Protein AF-A0A6J4C0F9-F1 (afdb_monomer)

Structure (mmCIF, N/CA/C/O backbone):
data_AF-A0A6J4C0F9-F1
#
_entry.id   AF-A0A6J4C0F9-F1
#
loop_
_atom_site.group_PDB
_atom_site.id
_atom_site.type_symbol
_atom_site.label_atom_id
_atom_site.label_alt_id
_atom_site.label_comp_id
_atom_site.label_asym_id
_atom_site.label_entity_id
_atom_site.label_seq_id
_atom_site.pdbx_PDB_ins_code
_atom_site.Cartn_x
_atom_site.Cartn_y
_atom_site.Cartn_z
_atom_site.occupancy
_atom_site.B_iso_or_equiv
_atom_site.auth_seq_id
_atom_site.auth_comp_id
_atom_site.auth_asym_id
_atom_site.auth_atom_id
_atom_site.pdbx_PDB_model_num
ATOM 1 N N . MET A 1 1 ? 29.754 24.460 -89.625 1.00 50.75 1 MET A N 1
ATOM 2 C CA . MET A 1 1 ? 30.016 24.880 -88.231 1.00 50.75 1 MET A CA 1
ATOM 3 C C . MET A 1 1 ? 29.427 23.840 -87.266 1.00 50.75 1 MET A C 1
ATOM 5 O O . MET A 1 1 ? 28.257 23.961 -86.934 1.00 50.75 1 MET A O 1
ATOM 9 N N . PRO A 1 2 ? 30.165 22.782 -86.864 1.00 51.22 2 PRO A N 1
ATOM 10 C CA . PRO A 1 2 ? 29.708 21.824 -85.854 1.00 51.22 2 PRO A CA 1
ATOM 11 C C . PRO A 1 2 ? 30.700 21.756 -84.678 1.00 51.22 2 PRO A C 1
ATOM 13 O O . PRO A 1 2 ? 31.581 20.907 -84.645 1.00 51.22 2 PRO A O 1
ATOM 16 N N . ILE A 1 3 ? 30.602 22.677 -83.718 1.00 56.47 3 ILE A N 1
ATOM 17 C CA . ILE A 1 3 ? 31.496 22.705 -82.542 1.00 56.47 3 ILE A CA 1
ATOM 18 C C . ILE A 1 3 ? 30.649 22.952 -81.295 1.00 56.47 3 ILE A C 1
ATOM 20 O O . ILE A 1 3 ? 30.809 23.981 -80.661 1.00 56.47 3 ILE A O 1
ATOM 24 N N . ARG A 1 4 ? 29.679 22.077 -80.985 1.00 60.66 4 ARG A N 1
ATOM 25 C CA . ARG A 1 4 ? 28.953 22.096 -79.687 1.00 60.66 4 ARG A CA 1
ATOM 26 C C . ARG A 1 4 ? 28.447 20.741 -79.186 1.00 60.66 4 ARG A C 1
ATOM 28 O O . ARG A 1 4 ? 28.149 20.626 -78.007 1.00 60.66 4 ARG A O 1
ATOM 35 N N . ILE A 1 5 ? 28.378 19.711 -80.031 1.00 62.12 5 ILE A N 1
ATOM 36 C CA . ILE A 1 5 ? 27.840 18.394 -79.634 1.00 62.12 5 ILE A CA 1
ATOM 37 C C . ILE A 1 5 ? 28.884 17.559 -78.871 1.00 62.12 5 ILE A C 1
ATOM 39 O O . ILE A 1 5 ? 28.547 16.864 -77.917 1.00 62.12 5 ILE A O 1
ATOM 43 N N . PHE A 1 6 ? 30.163 17.673 -79.240 1.00 66.69 6 PHE A N 1
ATOM 44 C CA . PHE A 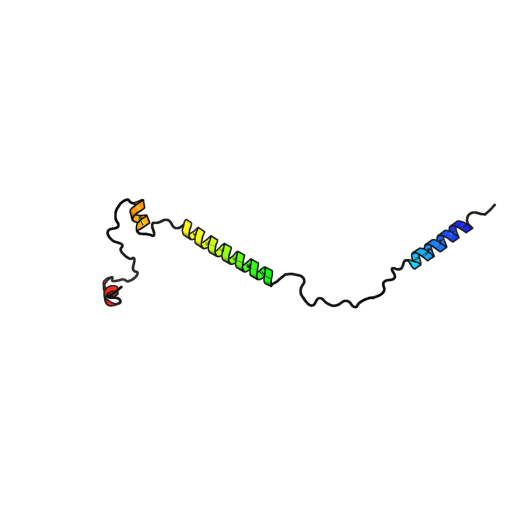1 6 ? 31.241 16.873 -78.648 1.00 66.69 6 PHE A CA 1
ATOM 45 C C . PHE A 1 6 ? 31.484 17.188 -77.159 1.00 66.69 6 PHE A C 1
ATOM 47 O O . PHE A 1 6 ? 31.721 16.283 -76.366 1.00 66.69 6 PHE A O 1
ATOM 54 N N . SER A 1 7 ? 31.343 18.452 -76.747 1.00 70.62 7 SER A N 1
ATOM 55 C CA . SER A 1 7 ? 31.570 18.873 -75.357 1.00 70.62 7 SER A CA 1
ATOM 56 C C . SER A 1 7 ? 30.496 18.382 -74.381 1.00 70.62 7 SER A C 1
ATOM 58 O O . SER A 1 7 ? 30.800 18.110 -73.226 1.00 70.62 7 SER A O 1
ATOM 60 N N . VAL A 1 8 ? 29.242 18.244 -74.825 1.00 72.62 8 VAL A N 1
ATOM 61 C CA . VAL A 1 8 ? 28.128 17.836 -73.943 1.00 72.62 8 VAL A CA 1
ATOM 62 C C . VAL A 1 8 ? 28.192 16.338 -73.635 1.00 72.62 8 VAL A C 1
ATOM 64 O O . VAL A 1 8 ? 27.926 15.926 -72.509 1.00 72.62 8 VAL A O 1
ATOM 67 N N . GLN A 1 9 ? 28.611 15.528 -74.611 1.00 76.44 9 GLN A N 1
ATOM 68 C CA . GLN A 1 9 ? 28.853 14.094 -74.417 1.00 76.44 9 GLN A CA 1
ATOM 69 C C . GLN A 1 9 ? 30.023 13.843 -73.457 1.00 76.44 9 GLN A C 1
ATOM 71 O O . GLN A 1 9 ? 29.939 12.953 -72.619 1.00 76.44 9 GLN A O 1
ATOM 76 N N . PHE A 1 10 ? 31.086 14.649 -73.540 1.00 76.06 10 PHE A N 1
ATOM 77 C CA . PHE A 1 10 ? 32.239 14.547 -72.644 1.00 76.06 10 PHE A CA 1
ATOM 78 C C . PHE A 1 10 ? 31.851 14.797 -71.177 1.00 76.06 10 PHE A C 1
ATOM 80 O O . PHE A 1 10 ? 32.129 13.968 -70.316 1.00 76.06 10 PHE A O 1
ATOM 87 N N . ILE A 1 11 ? 31.088 15.863 -70.910 1.00 78.94 11 ILE A N 1
ATOM 88 C CA . ILE A 1 11 ? 30.580 16.176 -69.562 1.00 78.94 11 ILE A CA 1
ATOM 89 C C . ILE A 1 11 ? 29.647 15.069 -69.040 1.00 78.94 11 ILE A C 1
ATOM 91 O O . ILE A 1 11 ? 29.669 14.727 -67.858 1.00 78.94 11 ILE A O 1
ATOM 95 N N . ALA A 1 12 ? 28.826 14.479 -69.915 1.00 77.44 12 ALA A N 1
ATOM 96 C CA . ALA A 1 12 ? 27.937 13.379 -69.546 1.00 77.44 12 ALA A CA 1
ATOM 97 C C . ALA A 1 12 ? 28.685 12.067 -69.242 1.00 77.44 12 ALA A C 1
ATOM 99 O O . ALA A 1 12 ? 28.199 11.254 -68.458 1.00 77.44 12 ALA A O 1
ATOM 100 N N . LEU A 1 13 ? 29.853 11.844 -69.849 1.00 77.12 13 LEU A N 1
ATOM 101 C CA . LEU A 1 13 ? 30.707 10.692 -69.554 1.00 77.12 13 LEU A CA 1
ATOM 102 C C . LEU A 1 13 ? 31.421 10.867 -68.212 1.00 77.12 13 LEU A C 1
ATOM 104 O O . LEU A 1 13 ? 31.405 9.947 -67.397 1.00 77.12 13 LEU A O 1
ATOM 108 N N . GLU A 1 14 ? 31.955 12.058 -67.937 1.00 77.81 14 GLU A N 1
ATOM 109 C CA . GLU A 1 14 ? 32.583 12.364 -66.647 1.00 77.81 14 GLU A CA 1
ATOM 110 C C . GLU A 1 14 ? 31.584 12.294 -65.486 1.00 77.81 14 GLU A C 1
ATOM 112 O O . GLU A 1 14 ? 31.901 11.733 -64.438 1.00 77.81 14 GLU A O 1
ATOM 117 N N . SER A 1 15 ? 30.348 12.777 -65.670 1.00 74.56 15 SER A N 1
ATOM 118 C CA . SER A 1 15 ? 29.315 12.687 -64.629 1.00 74.56 15 SER A CA 1
ATOM 119 C C . SER A 1 15 ? 28.867 11.249 -64.365 1.00 74.56 15 SER A C 1
ATOM 121 O O . SER A 1 15 ? 28.621 10.889 -63.216 1.00 74.56 15 SER A O 1
ATOM 123 N N . ARG A 1 16 ? 28.827 10.395 -65.399 1.00 73.31 16 ARG A N 1
ATOM 124 C CA . ARG A 1 16 ? 28.579 8.954 -65.241 1.00 73.31 16 ARG A CA 1
ATOM 125 C C . ARG A 1 16 ? 29.720 8.262 -64.511 1.00 73.31 16 ARG A C 1
ATOM 127 O O . ARG A 1 16 ? 29.445 7.421 -63.665 1.00 73.31 16 ARG A O 1
ATOM 134 N N . GLN A 1 17 ? 30.967 8.633 -64.790 1.00 68.88 17 GLN A N 1
ATOM 135 C CA . GLN A 1 17 ? 32.138 8.097 -64.097 1.00 68.88 17 GLN A CA 1
ATOM 136 C C . GLN A 1 17 ? 32.157 8.527 -62.621 1.00 68.88 17 GLN A C 1
ATOM 138 O O . GLN A 1 17 ? 32.383 7.700 -61.742 1.00 68.88 17 GLN A O 1
ATOM 143 N N . ALA A 1 18 ? 31.856 9.798 -62.337 1.00 66.38 18 ALA A N 1
ATOM 144 C CA . ALA A 1 18 ? 31.780 10.334 -60.980 1.00 66.38 18 ALA A CA 1
ATOM 145 C C . ALA A 1 18 ? 30.611 9.735 -60.178 1.00 66.38 18 ALA A C 1
ATOM 147 O O . ALA A 1 18 ? 30.783 9.410 -59.006 1.00 66.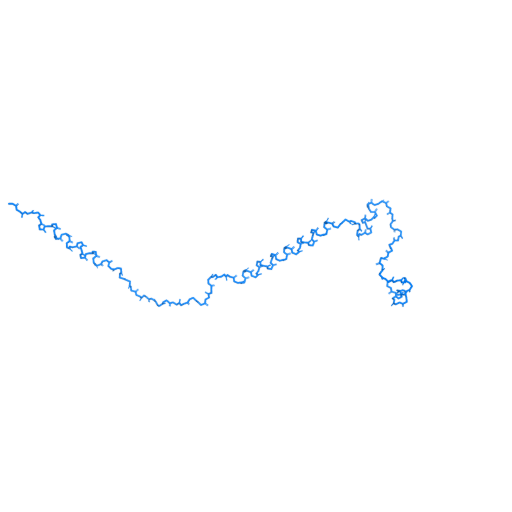38 18 ALA A O 1
ATOM 148 N N . ALA A 1 19 ? 29.451 9.523 -60.811 1.00 64.81 19 ALA A N 1
ATOM 149 C CA . ALA A 1 19 ? 28.298 8.870 -60.189 1.00 64.81 19 ALA A CA 1
ATOM 150 C C . ALA A 1 19 ? 28.484 7.350 -60.027 1.00 64.81 19 ALA A C 1
ATOM 152 O O . ALA A 1 19 ? 27.987 6.766 -59.069 1.00 64.81 19 ALA A O 1
ATOM 153 N N . GLN A 1 20 ? 29.220 6.688 -60.926 1.00 62.31 20 GLN A N 1
ATOM 154 C CA . GLN A 1 20 ? 29.604 5.282 -60.748 1.00 62.31 20 GLN A CA 1
ATOM 155 C C . GLN A 1 20 ? 30.665 5.107 -59.657 1.00 62.31 20 GLN A C 1
ATOM 157 O O . GLN A 1 20 ? 30.685 4.072 -59.001 1.00 62.31 20 GLN A O 1
ATOM 162 N N . ASN A 1 21 ? 31.514 6.113 -59.429 1.00 60.81 21 ASN A N 1
ATOM 163 C CA . ASN A 1 21 ? 32.516 6.098 -58.364 1.00 60.81 21 ASN A CA 1
ATOM 164 C C . ASN A 1 21 ? 31.970 6.581 -57.006 1.00 60.81 21 ASN A C 1
ATOM 166 O O . ASN A 1 21 ? 32.695 6.591 -56.017 1.00 60.81 21 ASN A O 1
ATOM 170 N N . SER A 1 22 ? 30.690 6.958 -56.922 1.00 60.09 22 SER A N 1
ATOM 171 C CA . SER A 1 22 ? 30.018 7.250 -55.650 1.00 60.09 22 SER A CA 1
ATOM 172 C C . SER A 1 22 ? 29.331 6.014 -55.061 1.00 60.09 22 SER A C 1
ATOM 174 O O . SER A 1 22 ? 28.301 6.125 -54.393 1.00 60.09 22 SER A O 1
ATOM 176 N N . ILE A 1 23 ? 29.874 4.820 -55.315 1.00 64.62 23 ILE A N 1
ATOM 177 C CA . ILE A 1 23 ? 29.556 3.641 -54.511 1.00 64.62 23 ILE A CA 1
ATOM 178 C C . ILE A 1 23 ? 30.125 3.947 -53.129 1.00 64.62 23 ILE A C 1
ATOM 180 O O . ILE A 1 23 ? 31.334 4.088 -52.981 1.00 64.62 23 ILE A O 1
ATOM 184 N N . ALA A 1 24 ? 29.251 4.136 -52.139 1.00 66.12 24 ALA A N 1
ATOM 185 C CA . ALA A 1 24 ? 29.641 4.384 -50.758 1.00 66.12 24 ALA A CA 1
ATOM 186 C C . ALA A 1 24 ? 30.670 3.328 -50.334 1.00 66.12 24 ALA A C 1
ATOM 188 O O . ALA A 1 24 ? 30.338 2.156 -50.159 1.00 66.12 24 ALA A O 1
ATOM 189 N N . GLN A 1 25 ? 31.933 3.742 -50.244 1.00 67.69 25 GLN A N 1
ATOM 190 C CA . GLN A 1 25 ? 33.050 2.863 -49.947 1.00 67.69 25 GLN A CA 1
ATOM 191 C C . GLN A 1 25 ? 33.018 2.552 -48.451 1.00 67.69 25 GLN A C 1
ATOM 193 O O . GLN A 1 25 ? 33.698 3.177 -47.643 1.00 67.69 25 GLN A O 1
ATOM 198 N N . ALA A 1 26 ? 32.134 1.633 -48.075 1.00 72.69 26 ALA A N 1
ATOM 199 C CA . ALA A 1 26 ? 32.012 1.140 -46.720 1.00 72.69 26 ALA A CA 1
ATOM 200 C C . ALA A 1 26 ? 33.097 0.086 -46.498 1.00 72.69 26 ALA A C 1
ATOM 202 O O . ALA A 1 26 ? 33.071 -0.995 -47.086 1.00 72.69 26 ALA A O 1
ATOM 203 N N . GLN A 1 27 ? 34.068 0.416 -45.655 1.00 79.50 27 GLN A N 1
ATOM 204 C CA . GLN A 1 27 ? 35.020 -0.553 -45.141 1.00 79.50 27 GLN A CA 1
ATOM 205 C C . GLN A 1 27 ? 34.467 -1.118 -43.834 1.00 79.50 27 GLN A C 1
ATOM 207 O O . GLN A 1 27 ? 34.042 -0.370 -42.954 1.00 79.50 27 GLN A O 1
ATOM 212 N N . ILE A 1 28 ? 34.459 -2.444 -43.711 1.00 78.19 28 ILE A N 1
ATOM 213 C CA . ILE A 1 28 ? 34.101 -3.113 -42.460 1.00 78.19 28 ILE A CA 1
ATOM 214 C C . ILE A 1 28 ? 35.234 -2.824 -41.470 1.00 78.19 28 ILE A C 1
ATOM 216 O O . ILE A 1 28 ? 36.330 -3.360 -41.620 1.00 78.19 28 ILE A O 1
ATOM 220 N N . ASN A 1 29 ? 34.984 -1.924 -40.517 1.00 83.06 29 ASN A N 1
ATOM 221 C CA . ASN A 1 29 ? 35.942 -1.591 -39.461 1.00 83.06 29 ASN A CA 1
ATOM 222 C C . ASN A 1 29 ? 35.871 -2.601 -38.309 1.00 83.06 29 ASN A C 1
ATOM 224 O O . ASN A 1 29 ? 36.910 -3.025 -37.822 1.00 83.06 29 ASN A O 1
ATOM 228 N N . ASP A 1 30 ? 34.655 -3.027 -37.939 1.00 88.25 30 ASP A N 1
ATOM 229 C CA . ASP A 1 30 ? 34.395 -3.932 -36.817 1.00 88.25 30 ASP A CA 1
ATOM 230 C C . ASP A 1 30 ? 33.303 -4.958 -37.148 1.00 88.25 30 ASP A C 1
ATOM 232 O O . ASP A 1 30 ? 32.374 -4.687 -37.916 1.00 88.25 30 ASP A O 1
ATOM 236 N N . ASN A 1 31 ? 33.409 -6.146 -36.547 1.00 85.94 31 ASN A N 1
ATOM 237 C CA . ASN A 1 31 ? 32.359 -7.160 -36.617 1.00 85.94 31 ASN A CA 1
ATOM 238 C C . ASN A 1 31 ? 31.193 -6.778 -35.699 1.00 85.94 31 ASN A C 1
ATOM 240 O O . ASN A 1 31 ? 31.398 -6.345 -34.568 1.00 85.94 31 ASN A O 1
ATOM 244 N N . ALA A 1 32 ? 29.963 -6.982 -36.172 1.00 85.56 32 ALA A N 1
ATOM 245 C CA . ALA A 1 32 ? 28.776 -6.748 -35.363 1.00 85.56 32 ALA A CA 1
ATOM 246 C C . ALA A 1 32 ? 28.685 -7.784 -34.233 1.00 85.56 32 ALA A C 1
ATOM 248 O O . ALA A 1 32 ? 28.605 -8.987 -34.492 1.00 85.56 32 ALA A O 1
ATOM 249 N N . GLU A 1 33 ? 28.664 -7.317 -32.988 1.00 88.25 33 GLU A N 1
ATOM 250 C CA . GLU A 1 33 ? 28.465 -8.176 -31.825 1.00 88.25 33 GLU A CA 1
ATOM 251 C C . GLU A 1 33 ? 26.968 -8.281 -31.488 1.00 88.25 33 GLU A C 1
ATOM 253 O O . GLU A 1 33 ? 26.267 -7.262 -31.449 1.00 88.25 33 GLU A O 1
ATOM 258 N N . PRO A 1 34 ? 26.435 -9.494 -31.253 1.00 88.31 34 PRO A N 1
ATOM 259 C CA . PRO A 1 34 ? 25.054 -9.647 -30.823 1.00 88.31 34 PRO A CA 1
ATOM 260 C C . PRO A 1 34 ? 24.854 -9.056 -29.416 1.00 88.31 34 PRO A C 1
ATOM 262 O O . PRO A 1 34 ? 25.720 -9.216 -28.547 1.00 88.31 34 PRO A O 1
ATOM 265 N N . PRO A 1 35 ? 23.701 -8.415 -29.148 1.00 85.81 35 PRO A N 1
ATOM 266 C CA . PRO A 1 35 ? 23.433 -7.815 -27.849 1.00 85.81 35 PRO A CA 1
ATOM 267 C C . PRO A 1 35 ? 23.383 -8.897 -26.764 1.00 85.81 35 PRO A C 1
ATOM 269 O O . PRO A 1 35 ? 22.566 -9.814 -26.817 1.00 85.81 35 PRO A O 1
ATOM 272 N N . GLN A 1 36 ? 24.253 -8.772 -25.762 1.00 88.19 36 GLN A N 1
ATOM 273 C CA . GLN A 1 36 ? 24.356 -9.727 -24.650 1.00 88.19 36 GLN A CA 1
ATOM 274 C C . GLN A 1 36 ? 23.229 -9.577 -23.617 1.00 88.19 36 GLN A C 1
ATOM 276 O O . GLN A 1 36 ? 23.035 -10.438 -22.760 1.00 88.19 36 GLN A O 1
ATOM 281 N N . SER A 1 37 ? 22.476 -8.482 -23.675 1.00 85.25 37 SER A N 1
ATOM 282 C CA . SER A 1 37 ? 21.362 -8.212 -22.775 1.00 85.25 37 SER A CA 1
ATOM 283 C C . SER A 1 37 ? 20.189 -7.590 -23.525 1.00 85.25 37 SER A C 1
ATOM 285 O O . SER A 1 37 ? 20.339 -6.947 -24.565 1.00 85.25 37 SER A O 1
ATOM 287 N N . SER A 1 38 ? 18.987 -7.812 -22.993 1.00 81.06 38 SER A N 1
ATOM 288 C CA . SER A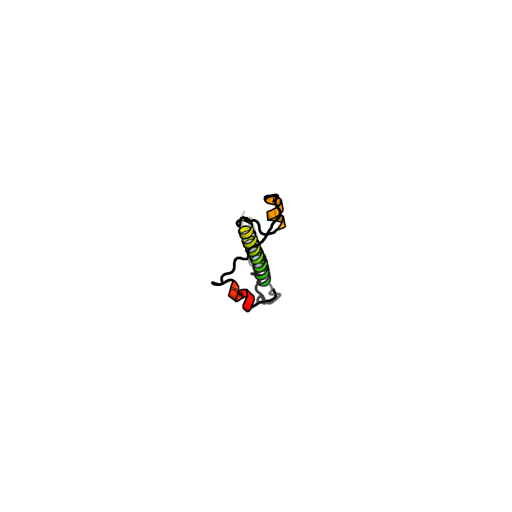 1 38 ? 17.766 -7.220 -23.535 1.00 81.06 38 SER A CA 1
ATOM 289 C C . SER A 1 38 ? 17.793 -5.716 -23.273 1.00 81.06 38 SER A C 1
ATOM 291 O O . SER A 1 38 ? 17.838 -5.298 -22.119 1.00 81.06 38 SER A O 1
ATOM 293 N N . SER A 1 39 ? 17.729 -4.906 -24.328 1.00 83.75 39 SER A N 1
ATOM 294 C CA . SER A 1 39 ? 17.650 -3.442 -24.218 1.00 83.75 39 SER A CA 1
ATOM 295 C C . SER A 1 39 ? 16.334 -2.971 -23.592 1.00 83.75 39 SER A C 1
ATOM 297 O O . SER A 1 39 ? 16.271 -1.911 -22.974 1.00 83.75 39 SER A O 1
ATOM 299 N N . TRP A 1 40 ? 15.278 -3.771 -23.737 1.00 87.69 40 TRP A N 1
ATOM 300 C CA . TRP A 1 40 ? 13.971 -3.553 -23.135 1.00 87.69 40 TRP A CA 1
ATOM 301 C C . TRP A 1 40 ? 13.219 -4.896 -23.035 1.00 87.69 40 TRP A C 1
ATOM 303 O O . TRP A 1 40 ? 13.457 -5.783 -23.863 1.00 87.69 40 TRP A O 1
ATOM 313 N N . PRO A 1 41 ? 12.324 -5.088 -22.050 1.00 87.19 41 PRO A N 1
ATOM 314 C CA . PRO A 1 41 ? 12.064 -4.219 -20.905 1.00 87.19 41 PRO A CA 1
ATOM 315 C C . PRO A 1 41 ? 13.042 -4.442 -19.744 1.00 87.19 41 PRO A C 1
ATOM 317 O O . PRO A 1 41 ? 13.510 -5.555 -19.488 1.00 87.19 41 PRO A O 1
ATOM 320 N N . ASN A 1 42 ? 13.280 -3.376 -18.975 1.00 91.19 42 ASN A N 1
ATOM 321 C CA . ASN A 1 42 ? 14.074 -3.419 -17.749 1.00 91.19 42 ASN A CA 1
ATOM 322 C C . ASN A 1 42 ? 13.313 -4.175 -16.653 1.00 91.19 42 ASN A C 1
ATOM 324 O O . ASN A 1 42 ? 12.596 -3.584 -15.849 1.00 91.19 42 ASN A O 1
ATOM 328 N N . ARG A 1 43 ? 13.491 -5.499 -16.609 1.00 92.31 43 ARG A N 1
ATOM 329 C CA . ARG A 1 43 ? 12.859 -6.397 -15.627 1.00 92.31 43 ARG A CA 1
ATOM 330 C C . ARG A 1 43 ? 12.928 -5.893 -14.174 1.00 92.31 43 ARG A C 1
ATOM 332 O O . ARG A 1 43 ? 11.874 -5.856 -13.547 1.00 92.31 43 ARG A O 1
ATOM 339 N N . PRO A 1 44 ? 14.085 -5.462 -13.624 1.00 94.19 44 PRO A N 1
ATOM 340 C CA . PRO A 1 44 ? 14.138 -4.996 -12.234 1.00 94.19 44 PRO A CA 1
ATOM 341 C C . PRO A 1 44 ? 13.319 -3.721 -11.999 1.00 94.19 44 PRO A C 1
ATOM 343 O O . PRO A 1 44 ? 12.691 -3.583 -10.952 1.00 94.19 44 PRO A O 1
ATOM 346 N N . LEU A 1 45 ? 13.266 -2.818 -12.984 1.00 94.94 45 LEU A N 1
ATOM 347 C CA . LEU A 1 45 ? 12.438 -1.616 -12.908 1.00 94.94 45 LEU A CA 1
ATOM 348 C C . LEU A 1 45 ? 10.951 -1.983 -12.854 1.00 94.94 45 LEU A C 1
ATOM 350 O O . LEU A 1 45 ? 10.219 -1.425 -12.044 1.00 94.94 45 LEU A O 1
ATOM 354 N N . LEU A 1 46 ? 10.515 -2.945 -13.674 1.00 95.81 46 LEU A N 1
ATOM 355 C CA . LEU A 1 46 ? 9.131 -3.418 -13.648 1.00 95.81 46 LEU A CA 1
ATOM 356 C C . LEU A 1 46 ? 8.766 -4.019 -12.288 1.00 95.81 46 LEU A C 1
ATOM 358 O O . LEU A 1 46 ? 7.738 -3.651 -11.734 1.00 95.81 46 LEU A O 1
ATOM 362 N N . PHE A 1 47 ? 9.623 -4.869 -11.715 1.00 97.19 47 PHE A N 1
ATOM 363 C CA . PHE A 1 47 ? 9.385 -5.428 -10.380 1.00 97.19 47 PHE A CA 1
ATOM 364 C C . PHE A 1 47 ? 9.279 -4.348 -9.301 1.00 97.19 47 PHE A C 1
ATOM 366 O O . PHE A 1 47 ? 8.373 -4.407 -8.472 1.00 97.19 47 PHE A O 1
ATOM 373 N N . LEU A 1 48 ? 10.164 -3.348 -9.327 1.00 97.88 48 LEU A N 1
ATOM 374 C CA . LEU A 1 48 ? 10.123 -2.242 -8.375 1.00 97.88 48 LEU A CA 1
ATO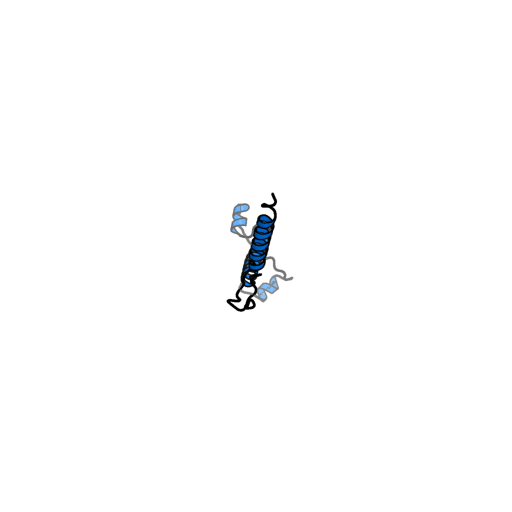M 375 C C . LEU A 1 48 ? 8.822 -1.436 -8.502 1.00 97.88 48 LEU A C 1
ATOM 377 O O . LEU A 1 48 ? 8.174 -1.146 -7.498 1.00 97.88 48 LEU A O 1
ATOM 381 N N . LEU A 1 49 ? 8.409 -1.117 -9.730 1.00 98.19 49 LEU A N 1
ATOM 382 C CA . LEU A 1 49 ? 7.160 -0.399 -9.985 1.00 98.19 49 LEU A CA 1
ATOM 383 C C . LEU A 1 49 ? 5.939 -1.211 -9.546 1.00 98.19 49 LEU A C 1
ATOM 385 O O . LEU A 1 49 ? 5.044 -0.659 -8.913 1.00 98.19 49 LEU A O 1
ATOM 389 N N . SER A 1 50 ? 5.912 -2.515 -9.829 1.00 98.06 50 SER A N 1
ATOM 390 C CA . SER A 1 50 ? 4.838 -3.405 -9.380 1.00 98.06 50 SER A CA 1
ATOM 391 C C . SER A 1 50 ? 4.762 -3.494 -7.859 1.00 98.06 50 SER A C 1
ATOM 393 O O . SER A 1 50 ? 3.662 -3.502 -7.313 1.00 98.06 50 SER A O 1
ATOM 395 N N . LEU A 1 51 ? 5.906 -3.522 -7.170 1.00 98.44 51 LEU A N 1
ATOM 396 C CA . LEU A 1 51 ? 5.954 -3.531 -5.711 1.00 98.44 51 LEU A CA 1
ATOM 397 C C . LEU A 1 51 ? 5.340 -2.249 -5.139 1.00 98.44 51 LEU A C 1
ATOM 399 O O . LEU A 1 51 ? 4.437 -2.315 -4.310 1.00 98.44 51 LEU A O 1
ATOM 403 N N . ILE A 1 52 ? 5.782 -1.088 -5.629 1.00 98.62 52 ILE A N 1
ATOM 404 C CA . ILE A 1 52 ? 5.272 0.218 -5.192 1.00 98.62 52 ILE A CA 1
ATOM 405 C C . ILE A 1 52 ? 3.773 0.335 -5.483 1.00 98.62 52 ILE A C 1
ATOM 407 O O . ILE A 1 52 ? 3.008 0.733 -4.608 1.00 98.62 52 ILE A O 1
ATOM 411 N N . ALA A 1 53 ? 3.340 -0.047 -6.686 1.00 98.56 53 ALA A N 1
ATOM 412 C CA . ALA A 1 53 ? 1.933 -0.013 -7.067 1.00 98.56 53 ALA A CA 1
ATOM 413 C C . ALA A 1 53 ? 1.082 -0.944 -6.189 1.00 98.56 53 ALA A C 1
ATOM 415 O O . ALA A 1 53 ? 0.027 -0.535 -5.712 1.00 98.56 53 ALA A O 1
ATOM 416 N N . GLY A 1 54 ? 1.554 -2.166 -5.927 1.00 98.56 54 GLY A N 1
ATOM 417 C CA . GLY A 1 54 ? 0.867 -3.130 -5.070 1.00 98.56 54 GLY A CA 1
ATOM 418 C C . GLY A 1 54 ? 0.708 -2.630 -3.635 1.00 98.56 54 GLY A C 1
ATOM 419 O O . GLY A 1 54 ? -0.394 -2.677 -3.093 1.00 98.56 54 GLY A O 1
ATOM 420 N N . PHE A 1 55 ? 1.773 -2.079 -3.045 1.00 98.56 55 PHE A N 1
ATOM 421 C CA . PHE A 1 55 ? 1.697 -1.445 -1.725 1.00 98.56 55 PHE A CA 1
ATOM 422 C C . PHE A 1 55 ? 0.753 -0.243 -1.723 1.00 98.56 55 PHE A C 1
ATOM 424 O O . PHE A 1 55 ? -0.072 -0.125 -0.821 1.00 98.56 55 PHE A O 1
ATOM 431 N N . 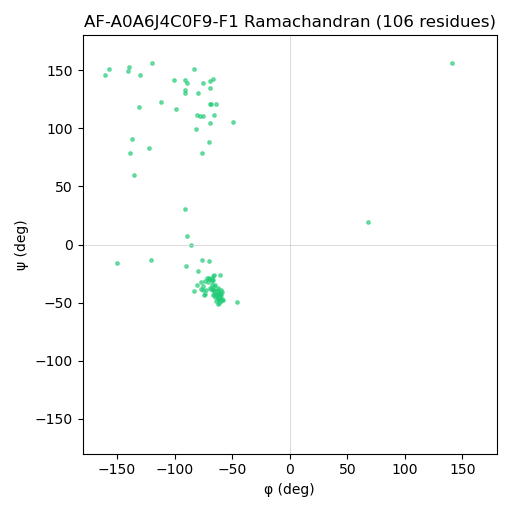GLY A 1 56 ? 0.831 0.617 -2.740 1.00 98.44 56 GLY A N 1
ATOM 432 C CA . GLY A 1 56 ? -0.050 1.775 -2.871 1.00 98.44 56 GLY A CA 1
ATOM 433 C C . GLY A 1 56 ? -1.524 1.376 -2.905 1.00 98.44 56 GLY A C 1
ATOM 434 O O . GLY A 1 56 ? -2.324 1.919 -2.148 1.00 98.44 56 GLY A O 1
ATOM 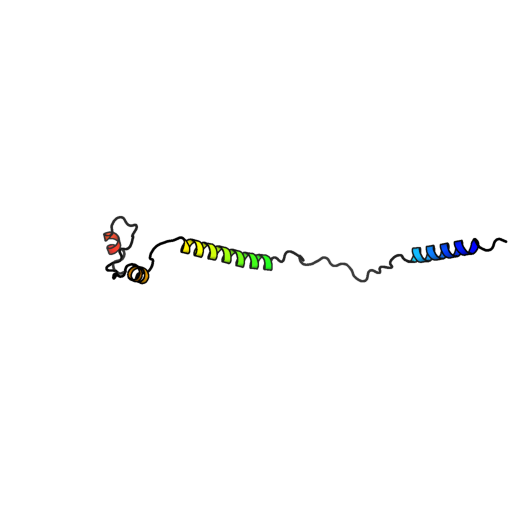435 N N . VAL A 1 57 ? -1.874 0.378 -3.721 1.00 98.62 57 VAL A N 1
ATOM 436 C CA . VAL A 1 57 ? -3.242 -0.157 -3.791 1.00 98.62 57 VAL A CA 1
ATOM 437 C C . VAL A 1 57 ? -3.648 -0.811 -2.470 1.00 98.62 57 VAL A C 1
ATOM 439 O O . VAL A 1 57 ? -4.739 -0.539 -1.981 1.00 98.62 57 VAL A O 1
ATOM 442 N N . GLY A 1 58 ? -2.788 -1.628 -1.858 1.00 98.44 58 GLY A N 1
ATOM 443 C CA . GLY A 1 58 ? -3.088 -2.285 -0.583 1.00 98.44 58 GLY A CA 1
ATOM 444 C C . GLY A 1 58 ? -3.385 -1.290 0.542 1.00 98.44 58 GLY A C 1
ATOM 445 O O . GLY A 1 58 ? -4.397 -1.418 1.229 1.00 98.44 58 GLY A O 1
ATOM 446 N N . ILE A 1 59 ? -2.550 -0.256 0.681 1.00 98.44 59 ILE A N 1
ATOM 447 C CA . ILE A 1 59 ? -2.758 0.826 1.653 1.00 98.44 59 ILE A CA 1
ATOM 448 C C . ILE A 1 59 ? -4.053 1.577 1.339 1.00 98.44 59 ILE A C 1
ATOM 450 O O . ILE A 1 59 ? -4.860 1.795 2.240 1.00 98.44 59 ILE A O 1
ATOM 454 N N . ALA A 1 60 ? -4.282 1.935 0.073 1.00 98.25 60 ALA A N 1
ATOM 455 C CA . ALA A 1 60 ? -5.494 2.640 -0.331 1.00 98.25 60 ALA A CA 1
ATOM 456 C C . ALA A 1 60 ? -6.762 1.844 0.016 1.00 98.25 60 ALA A C 1
ATOM 458 O O . ALA A 1 60 ? -7.726 2.424 0.513 1.00 98.25 60 ALA A O 1
ATOM 459 N N . VAL A 1 61 ? -6.754 0.523 -0.189 1.00 98.31 61 VAL A N 1
ATOM 460 C CA . VAL A 1 61 ? -7.879 -0.358 0.158 1.00 98.31 61 VAL A CA 1
ATOM 461 C C . VAL A 1 61 ? -8.124 -0.375 1.665 1.00 98.31 61 VAL A C 1
ATOM 463 O O . VAL A 1 61 ? -9.262 -0.172 2.080 1.00 98.31 61 VAL A O 1
ATOM 466 N N . ILE A 1 62 ? -7.080 -0.564 2.479 1.00 97.31 62 ILE A N 1
ATOM 467 C CA . ILE A 1 62 ? -7.202 -0.588 3.946 1.00 97.31 62 ILE A CA 1
ATOM 468 C C . ILE A 1 62 ? -7.757 0.739 4.463 1.00 97.31 62 ILE A C 1
ATOM 470 O O . ILE A 1 62 ? -8.715 0.737 5.227 1.00 97.31 62 ILE A O 1
ATOM 474 N N . VAL A 1 63 ? -7.203 1.868 4.014 1.00 96.69 63 VAL A N 1
ATOM 475 C CA . VAL A 1 63 ? -7.662 3.201 4.433 1.00 96.69 63 VAL A CA 1
ATOM 476 C C . VAL A 1 63 ? -9.104 3.443 3.995 1.00 96.69 63 VAL A C 1
ATOM 478 O O . VAL A 1 63 ? -9.914 3.918 4.780 1.00 96.69 63 VAL A O 1
ATOM 481 N N . THR A 1 64 ? -9.460 3.077 2.763 1.00 96.94 64 THR A N 1
ATOM 482 C CA . THR A 1 64 ? -10.842 3.224 2.285 1.00 96.94 64 THR A CA 1
ATOM 483 C C . THR A 1 64 ? -11.803 2.392 3.128 1.00 96.94 64 THR A C 1
ATOM 485 O O . THR A 1 64 ? -12.851 2.887 3.530 1.00 96.94 64 THR A O 1
ATOM 488 N N . GLN A 1 65 ? -11.452 1.141 3.431 1.00 95.69 65 GLN A N 1
ATOM 489 C CA . GLN A 1 65 ? -12.257 0.296 4.307 1.00 95.69 65 GLN A CA 1
ATOM 490 C C . GLN A 1 65 ? -12.390 0.911 5.704 1.00 95.69 65 GLN A C 1
ATOM 492 O O . GLN A 1 65 ? -13.487 0.933 6.254 1.00 95.69 65 GLN A O 1
ATOM 497 N N . ASP A 1 66 ? -11.297 1.440 6.248 1.00 92.88 66 ASP A N 1
ATOM 498 C CA . ASP A 1 66 ? -11.267 2.081 7.558 1.00 92.88 66 ASP A CA 1
ATOM 499 C C . ASP A 1 66 ? -12.193 3.305 7.632 1.00 92.88 66 ASP A C 1
ATOM 501 O O . ASP A 1 66 ? -12.950 3.444 8.593 1.00 92.88 66 ASP A O 1
ATOM 505 N N . MET A 1 67 ? -12.202 4.126 6.574 1.00 91.88 67 MET A N 1
ATOM 506 C CA . MET A 1 67 ? -13.079 5.295 6.428 1.00 91.88 67 MET A CA 1
ATOM 507 C C . MET A 1 67 ? -14.561 4.926 6.271 1.00 91.88 67 MET A C 1
ATOM 509 O O . MET A 1 67 ? -15.431 5.711 6.639 1.00 91.88 67 MET A O 1
ATOM 513 N N . LEU A 1 68 ? -14.864 3.759 5.693 1.00 93.50 68 LEU A N 1
ATOM 514 C CA . LEU A 1 68 ? -16.239 3.286 5.508 1.00 93.50 68 LEU A CA 1
ATOM 515 C C . LEU A 1 68 ? -16.832 2.669 6.781 1.00 93.50 68 LEU A C 1
ATOM 517 O O . LEU A 1 68 ? -18.053 2.601 6.915 1.00 93.50 68 LEU A O 1
ATOM 521 N N . VAL A 1 69 ? -15.997 2.200 7.710 1.00 86.38 69 VAL A N 1
ATOM 522 C CA . VAL A 1 69 ? -16.461 1.649 8.986 1.00 86.38 69 VAL A CA 1
ATOM 523 C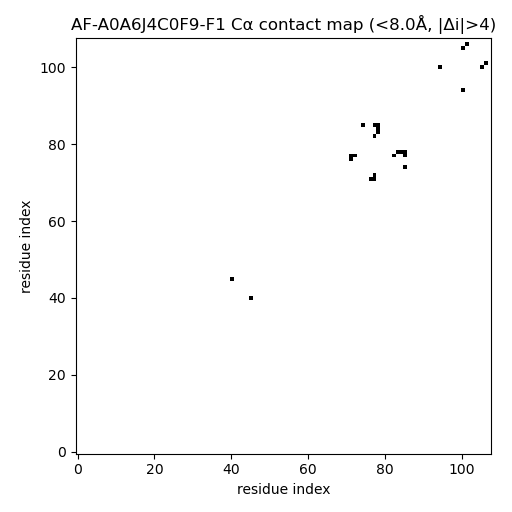 C . VAL A 1 69 ? -16.826 2.798 9.928 1.00 86.38 69 VAL A C 1
ATOM 525 O O . VAL A 1 69 ? -15.965 3.507 10.439 1.00 86.38 69 VAL A O 1
ATOM 528 N N . THR A 1 70 ? -18.114 2.962 10.210 1.00 79.69 70 THR A N 1
ATOM 529 C CA . THR A 1 70 ? -18.610 3.910 11.219 1.00 79.69 70 THR A CA 1
ATOM 530 C C . THR A 1 70 ? -18.681 3.245 12.596 1.00 79.69 70 THR A C 1
ATOM 532 O O . THR A 1 70 ? -19.109 2.096 12.701 1.00 79.69 70 THR A O 1
ATOM 535 N N . GLY A 1 71 ? -18.296 3.963 13.653 1.00 83.00 71 GLY A N 1
ATOM 536 C CA . GLY A 1 71 ? -18.455 3.533 15.045 1.00 83.00 71 GLY A CA 1
ATOM 537 C C . GLY A 1 71 ? -17.259 3.896 15.920 1.00 83.00 71 GLY A C 1
ATOM 538 O O . GLY A 1 71 ? -16.151 4.034 15.412 1.00 83.00 71 GLY A O 1
ATOM 539 N N . MET A 1 72 ? -17.506 3.999 17.227 1.00 85.69 72 MET A N 1
ATOM 540 C CA . MET A 1 72 ? -16.500 4.351 18.230 1.00 85.69 72 MET A CA 1
ATOM 541 C C . MET A 1 72 ? -15.647 3.127 18.582 1.00 85.69 72 MET A C 1
ATOM 543 O O . MET A 1 72 ? -16.180 2.045 18.849 1.00 85.69 72 MET A O 1
ATOM 547 N N . ARG A 1 73 ? -14.324 3.279 18.560 1.00 85.50 73 ARG A N 1
ATOM 548 C CA . ARG A 1 73 ? -13.360 2.169 18.684 1.00 85.50 73 ARG A CA 1
ATOM 549 C C . ARG A 1 73 ? -12.423 2.324 19.871 1.00 85.50 73 ARG A C 1
ATOM 551 O O . ARG A 1 73 ? -11.753 1.358 20.236 1.00 85.50 73 ARG A O 1
ATOM 558 N N . SER A 1 74 ? -12.381 3.505 20.480 1.00 87.75 74 SER A N 1
ATOM 559 C CA . SER A 1 74 ? -11.664 3.746 21.729 1.00 87.75 74 SER A CA 1
ATOM 560 C C . SER A 1 74 ? -12.607 4.222 22.827 1.00 87.75 74 SER A C 1
ATOM 562 O O . SER A 1 74 ? -13.676 4.771 22.570 1.00 87.75 74 SER A O 1
ATOM 564 N N . ILE A 1 75 ? -12.191 4.006 24.074 1.00 88.06 75 ILE A N 1
ATOM 565 C CA . ILE A 1 75 ? -12.913 4.507 25.248 1.00 88.06 75 ILE A CA 1
ATOM 566 C C . ILE A 1 75 ? -12.980 6.038 25.195 1.00 88.06 75 ILE A C 1
ATOM 568 O O . ILE A 1 75 ? -14.050 6.600 25.394 1.00 88.06 75 ILE A O 1
ATOM 572 N N . ASP A 1 76 ? -11.872 6.692 24.832 1.00 89.12 76 ASP A N 1
ATOM 573 C CA . ASP A 1 76 ? -11.798 8.151 24.708 1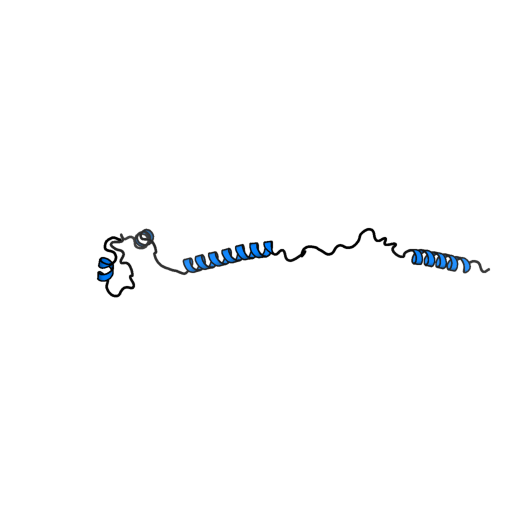.00 89.12 76 ASP A CA 1
ATOM 574 C C . ASP A 1 76 ? -12.796 8.700 23.676 1.00 89.12 76 ASP A C 1
ATOM 576 O O . ASP A 1 76 ? -13.419 9.736 23.895 1.00 89.12 76 ASP A O 1
ATOM 580 N N . GLU A 1 77 ? -12.979 8.007 22.550 1.00 88.94 77 GLU A N 1
ATOM 581 C CA . GLU A 1 77 ? -13.948 8.380 21.515 1.00 88.94 77 GLU A CA 1
ATOM 582 C C . GLU A 1 77 ? -15.383 8.250 22.042 1.00 88.94 77 GLU A C 1
ATOM 584 O O . GLU A 1 77 ? -16.180 9.168 21.888 1.00 88.94 77 GLU A O 1
ATOM 589 N N . VAL A 1 78 ? -15.680 7.168 22.771 1.00 91.19 78 VAL A N 1
ATOM 590 C CA . VAL A 1 78 ? -16.990 6.956 23.409 1.00 91.19 78 VAL A CA 1
ATOM 591 C C . VAL A 1 78 ? -17.308 8.044 24.431 1.00 91.19 78 VAL A C 1
ATOM 593 O O . VAL A 1 78 ? -18.389 8.632 24.395 1.00 91.19 78 VAL A O 1
ATOM 596 N N . GLU A 1 79 ? -16.381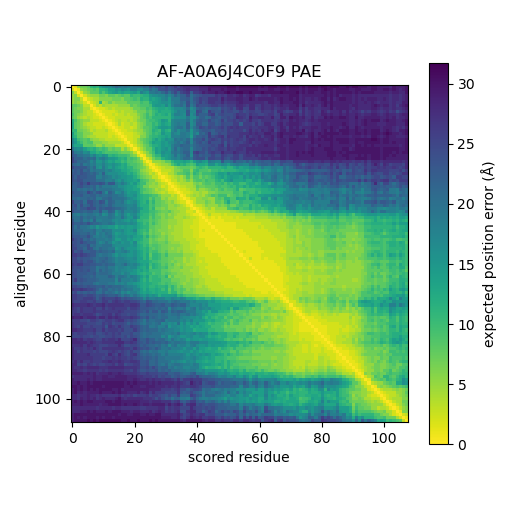 8.325 25.343 1.00 92.19 79 GLU A N 1
ATOM 597 C CA . GLU A 1 79 ? -16.593 9.317 26.397 1.00 92.19 79 GLU A CA 1
ATOM 598 C C . GLU A 1 79 ? -16.646 10.746 25.841 1.00 92.19 79 GLU A C 1
ATOM 600 O O . GLU A 1 79 ? -17.453 11.552 26.308 1.00 92.19 79 GLU A O 1
ATOM 605 N N . SER A 1 80 ? -15.832 11.064 24.828 1.00 91.38 80 SER A N 1
ATOM 606 C CA . SER A 1 80 ? -15.818 12.396 24.209 1.00 91.38 80 SER A CA 1
ATOM 607 C C . SER A 1 80 ? -17.043 12.670 23.338 1.00 91.38 80 SER A C 1
ATOM 609 O O . SER A 1 80 ? -17.574 13.781 23.397 1.00 91.38 80 SER A O 1
ATOM 611 N N . GLU A 1 81 ? -17.533 11.687 22.576 1.00 90.69 81 GLU A N 1
ATOM 612 C CA . GLU A 1 81 ? -18.733 11.854 21.750 1.00 90.69 81 GLU A CA 1
ATOM 613 C C . GLU A 1 81 ? -20.027 11.831 22.574 1.00 90.69 81 GLU A C 1
ATOM 615 O O . GLU A 1 81 ? -20.945 12.606 22.298 1.00 90.69 81 GLU A O 1
ATOM 620 N N . LEU A 1 82 ? -20.122 10.969 23.593 1.00 90.88 82 LEU A N 1
ATOM 621 C CA . LEU A 1 82 ? -21.342 10.828 24.399 1.00 90.88 82 LEU A CA 1
ATOM 622 C C . LEU A 1 82 ? -21.377 11.760 25.619 1.00 90.88 82 LEU A C 1
ATOM 624 O O . LEU A 1 82 ? -22.448 11.978 26.187 1.00 90.88 82 LEU A O 1
ATOM 628 N N . GLY A 1 83 ? -20.229 12.295 26.046 1.00 92.94 83 GLY A N 1
ATOM 629 C CA . GLY A 1 83 ? -20.112 13.186 27.204 1.00 92.94 83 GLY A CA 1
ATOM 630 C C . GLY A 1 83 ? -20.387 12.512 28.553 1.00 92.94 83 GLY A C 1
ATOM 631 O O . GLY A 1 83 ? -20.690 13.196 29.532 1.00 92.94 83 GLY A O 1
ATOM 632 N N . VAL A 1 84 ? -20.316 11.180 28.613 1.00 93.50 84 VAL A N 1
ATOM 633 C CA . VAL A 1 84 ? -20.552 10.382 29.824 1.00 93.50 84 VAL A CA 1
ATOM 634 C C . VAL A 1 84 ? -19.414 9.386 30.040 1.00 93.50 84 VAL A C 1
ATOM 636 O O . VAL A 1 84 ? -18.879 8.872 29.059 1.00 93.50 84 VAL A O 1
ATOM 639 N N . PRO A 1 85 ? -19.051 9.085 31.300 1.00 92.00 85 PRO A N 1
ATOM 640 C CA . PRO A 1 85 ? -18.004 8.113 31.586 1.00 92.00 85 PRO A CA 1
ATOM 641 C C . PRO A 1 85 ? -18.453 6.690 31.229 1.00 92.00 85 PRO A C 1
ATOM 643 O O . PRO A 1 85 ? -19.595 6.293 31.494 1.00 92.00 85 PRO A O 1
ATOM 646 N N . LEU A 1 86 ? -17.537 5.899 30.674 1.00 90.75 86 LEU A N 1
ATOM 647 C CA . LEU A 1 86 ? -17.766 4.498 30.347 1.00 90.75 86 LEU A CA 1
ATOM 648 C C . LEU A 1 86 ? -17.739 3.652 31.629 1.00 90.75 86 LEU A C 1
ATOM 650 O O . LEU A 1 86 ? -16.694 3.437 32.236 1.00 90.75 86 LEU A O 1
ATOM 654 N N . ILE A 1 87 ? -18.900 3.131 32.036 1.00 93.12 87 ILE A N 1
ATOM 655 C CA . ILE A 1 87 ? -19.031 2.357 33.285 1.00 93.12 87 ILE A CA 1
ATOM 656 C C . ILE A 1 87 ? -18.485 0.930 33.142 1.00 93.12 87 ILE A C 1
ATOM 658 O O . ILE A 1 87 ? -17.897 0.389 34.076 1.00 93.12 87 ILE A O 1
ATOM 662 N N . ALA A 1 88 ? -18.705 0.303 31.985 1.00 89.12 88 ALA A N 1
ATOM 663 C CA . ALA A 1 88 ? -18.236 -1.047 31.694 1.00 89.12 88 ALA A CA 1
ATOM 664 C C . ALA A 1 88 ? -18.205 -1.305 30.181 1.00 89.12 88 ALA A C 1
ATOM 666 O O . ALA A 1 88 ? -19.085 -0.846 29.452 1.00 89.12 88 ALA A O 1
ATOM 667 N N . ALA A 1 89 ? -17.235 -2.100 29.727 1.00 86.56 89 ALA A N 1
ATOM 668 C CA . ALA A 1 89 ? -17.185 -2.655 28.377 1.00 86.56 89 ALA A CA 1
ATOM 669 C C . ALA A 1 89 ? -17.392 -4.172 28.455 1.00 86.56 89 ALA A C 1
ATOM 671 O O . ALA A 1 89 ? -16.655 -4.870 29.151 1.00 86.56 89 ALA A O 1
ATOM 672 N N . ILE A 1 90 ? -18.405 -4.681 27.756 1.00 87.38 90 ILE A N 1
ATOM 673 C CA . ILE A 1 90 ? -18.726 -6.111 27.749 1.00 87.38 90 ILE A CA 1
ATOM 674 C C . ILE A 1 90 ? -18.118 -6.715 26.478 1.00 87.38 90 ILE A C 1
ATOM 676 O O . ILE A 1 90 ? -18.508 -6.313 25.378 1.00 87.38 90 ILE A O 1
ATOM 680 N N . PRO A 1 91 ? -17.163 -7.653 26.585 1.00 82.69 91 PRO A N 1
ATOM 681 C CA . PRO A 1 91 ? -16.543 -8.249 25.413 1.00 82.69 91 PRO A CA 1
ATOM 682 C C . PRO A 1 91 ? -17.549 -9.131 24.665 1.00 82.69 91 PRO A C 1
ATOM 684 O O . PRO A 1 91 ? -18.244 -9.952 25.264 1.00 82.69 91 PRO A O 1
ATOM 687 N N . ASN A 1 92 ? -17.598 -8.999 23.337 1.00 83.94 92 ASN A N 1
ATOM 688 C CA . ASN A 1 92 ? -18.376 -9.905 22.499 1.00 83.94 92 ASN A CA 1
ATOM 689 C C . ASN A 1 92 ? -17.579 -11.195 22.250 1.00 83.94 92 ASN A C 1
ATOM 691 O O . ASN A 1 92 ? -16.669 -11.245 21.420 1.00 83.94 92 ASN A O 1
ATOM 695 N N . ILE A 1 93 ? -17.913 -12.230 23.013 1.00 82.25 93 ILE A N 1
ATOM 696 C CA . ILE A 1 93 ? -17.311 -13.564 22.969 1.00 82.25 93 ILE A CA 1
ATOM 697 C C . ILE A 1 93 ? -18.209 -14.525 22.182 1.00 82.25 93 ILE A C 1
ATOM 699 O O . ILE A 1 93 ? -19.428 -14.485 22.285 1.00 82.25 93 ILE A O 1
ATOM 703 N N . ARG A 1 94 ? -17.603 -15.421 21.395 1.00 76.88 94 ARG A N 1
ATOM 704 C CA . ARG A 1 94 ? -18.319 -16.407 20.557 1.00 76.88 94 ARG A CA 1
ATOM 705 C C . ARG A 1 94 ? -18.616 -17.744 21.256 1.00 76.88 94 ARG A C 1
ATOM 707 O O . ARG A 1 94 ? -19.021 -18.681 20.581 1.00 76.88 94 ARG A O 1
ATOM 714 N N . GLN A 1 95 ? -18.360 -17.867 22.557 1.00 71.94 95 GLN A N 1
ATOM 715 C CA . GLN A 1 95 ? -18.612 -19.108 23.300 1.00 71.94 95 GLN A CA 1
ATOM 716 C C . GLN A 1 95 ? -20.020 -19.114 23.902 1.00 71.94 95 GLN A C 1
ATOM 718 O O . GLN A 1 95 ? -20.485 -18.086 24.388 1.00 71.94 95 GLN A O 1
ATOM 723 N N . ASP A 1 96 ? -20.663 -20.284 23.884 1.00 71.31 96 ASP A N 1
ATOM 724 C CA . ASP A 1 96 ? -22.063 -20.463 24.289 1.00 71.31 96 ASP A CA 1
ATOM 725 C C . ASP A 1 96 ? -22.305 -20.206 25.789 1.00 71.31 96 ASP A C 1
ATOM 727 O O . ASP A 1 96 ? -23.405 -19.802 26.165 1.00 71.31 96 ASP A O 1
ATOM 731 N N . HIS A 1 97 ? -21.288 -20.382 26.648 1.00 75.31 97 HIS A N 1
ATOM 732 C CA . HIS A 1 97 ? -21.398 -20.153 28.093 1.00 75.31 97 HIS A CA 1
ATOM 733 C C . HIS A 1 97 ? -20.251 -19.277 28.634 1.00 75.31 97 HIS A C 1
ATOM 735 O O . HIS A 1 97 ? -19.092 -19.691 28.615 1.00 75.31 97 HIS A O 1
ATOM 741 N N . PRO A 1 98 ? -20.549 -18.088 29.200 1.00 73.62 98 PRO A N 1
ATOM 742 C CA . PRO A 1 98 ? -19.536 -17.182 29.756 1.00 73.62 98 PRO A CA 1
ATOM 743 C C . PRO A 1 98 ? -18.712 -17.783 30.902 1.00 73.62 98 PRO A C 1
ATOM 745 O O . PRO A 1 98 ? -17.580 -17.366 31.138 1.00 73.62 98 PRO A O 1
ATOM 748 N N . ALA A 1 99 ? -19.280 -18.751 31.627 1.00 78.38 99 ALA A N 1
ATOM 749 C CA . ALA A 1 99 ? -18.622 -19.407 32.752 1.00 78.38 99 ALA A CA 1
ATOM 750 C C . ALA A 1 99 ? -17.426 -20.267 32.315 1.00 78.38 99 ALA A C 1
ATOM 752 O O . ALA A 1 99 ? -16.438 -20.342 33.045 1.00 78.38 99 ALA A O 1
ATOM 753 N N . ASP A 1 100 ? -17.477 -20.845 31.114 1.00 79.94 100 ASP A N 1
ATOM 754 C CA . ASP A 1 100 ? -16.429 -21.733 30.606 1.00 79.94 100 ASP A CA 1
ATOM 755 C C . ASP A 1 100 ? -15.111 -20.967 30.378 1.00 79.94 100 ASP A C 1
ATOM 757 O O . ASP A 1 100 ? -14.024 -21.491 30.614 1.00 79.94 100 ASP A O 1
ATOM 761 N N . ILE A 1 101 ? -15.188 -19.674 30.042 1.00 74.94 101 ILE A N 1
ATOM 762 C CA . ILE A 1 101 ? -14.012 -18.809 29.833 1.00 74.94 101 ILE A CA 1
ATOM 763 C C . ILE A 1 101 ? -13.258 -18.552 31.137 1.00 74.94 101 ILE A C 1
ATOM 765 O O . ILE A 1 101 ? -12.028 -18.507 31.141 1.00 74.94 101 ILE A O 1
ATOM 769 N N . VAL A 1 102 ? -13.983 -18.387 32.244 1.00 76.31 102 VAL A N 1
ATOM 770 C CA . VAL A 1 102 ? -13.386 -18.132 33.564 1.00 76.31 102 VAL A CA 1
ATOM 771 C C . VAL A 1 102 ? -12.665 -19.381 34.078 1.00 76.31 102 VAL A C 1
ATOM 773 O O . VAL A 1 102 ? -11.666 -19.269 34.784 1.00 76.31 102 VAL A O 1
ATOM 776 N N . VAL A 1 103 ? -13.137 -20.568 33.686 1.00 80.25 103 VAL A N 1
ATOM 777 C CA . VAL A 1 103 ? -12.490 -21.850 33.992 1.00 80.25 103 VAL A CA 1
ATOM 778 C C . VAL A 1 103 ? -11.228 -22.046 33.145 1.00 80.25 103 VAL A C 1
ATOM 780 O O . VAL A 1 103 ? -10.193 -22.441 33.681 1.00 80.25 103 VAL A O 1
ATOM 783 N N . ASP A 1 104 ? -11.284 -21.717 31.850 1.00 78.00 104 ASP A N 1
ATOM 784 C CA . ASP A 1 104 ? -10.170 -21.915 30.912 1.00 78.00 104 ASP A CA 1
ATOM 785 C C . ASP A 1 104 ? -9.047 -20.871 31.041 1.00 78.00 104 ASP A C 1
ATOM 787 O O . ASP A 1 104 ? -7.879 -21.170 30.774 1.00 78.00 104 ASP A O 1
ATOM 791 N N . LYS A 1 105 ? -9.376 -19.625 31.403 1.00 75.88 105 LYS A N 1
ATOM 792 C CA . LYS A 1 105 ? -8.413 -18.525 31.583 1.00 75.88 105 LYS A CA 1
ATOM 793 C C . LYS A 1 105 ? -8.772 -17.705 32.829 1.00 75.88 105 LYS A C 1
ATOM 795 O O . LYS A 1 105 ? -9.321 -16.613 32.702 1.00 75.88 105 LYS A O 1
ATOM 800 N N . PRO A 1 106 ? -8.429 -18.198 34.036 1.00 67.81 106 PRO A N 1
ATOM 801 C CA . PRO A 1 106 ? -8.843 -17.576 35.297 1.00 67.81 106 PRO A CA 1
ATOM 802 C C . PRO A 1 106 ? -8.156 -16.234 35.594 1.00 67.81 106 PRO A C 1
ATOM 804 O O . PRO A 1 106 ? -8.590 -15.505 36.481 1.00 67.81 106 PRO A O 1
ATOM 807 N N . THR A 1 107 ? -7.084 -15.895 34.876 1.00 73.94 107 THR A N 1
ATOM 808 C CA . THR A 1 107 ? -6.349 -14.634 35.027 1.00 73.94 107 THR A CA 1
ATOM 809 C C . THR A 1 107 ? -6.007 -14.085 33.650 1.00 73.94 107 THR A C 1
ATOM 811 O O . THR A 1 107 ? -4.968 -14.434 33.084 1.00 73.94 107 THR A O 1
ATOM 814 N N . SER A 1 108 ? -6.882 -13.263 33.084 1.00 53.97 108 SER A N 1
ATOM 815 C CA . SER A 1 108 ? -6.551 -12.451 31.917 1.00 53.97 108 SER A CA 1
ATOM 816 C C . SER A 1 108 ? -7.226 -11.098 31.988 1.00 53.97 108 SER A C 1
ATOM 818 O O . SER A 1 108 ? -8.294 -11.009 32.631 1.00 53.97 108 SER A O 1
#

Mean predicted aligned error: 15.19 Å

Solvent-accessible surface area (backbone atoms only — not comparable to full-atom values): 7238 Å² total; per-residue (Å²): 140,88,88,66,68,70,63,55,55,51,55,54,50,51,51,50,51,55,59,65,66,61,59,80,85,78,72,88,86,72,82,89,76,80,80,92,63,77,93,66,76,62,60,71,60,52,52,52,51,51,51,54,50,50,51,51,51,52,52,50,50,52,51,52,52,55,72,69,58,84,79,77,86,47,71,68,50,45,29,65,77,70,73,47,83,84,89,76,85,82,82,92,70,93,64,97,53,79,66,57,51,51,71,76,49,77,82,125

Foldseek 3Di:
DDDDPVVVVVVVVVVVVVVVVPPPPDDCPDDDDDDPDDPDDPVVVVVVVCVVVVVVVVVVVVVVVVVPDDDDDDQCSVCVVVVDHDPDDDDDDPDPDPVVCCVVPVDD

pLDDT: mean 82.91, std 12.17, range [50.75, 98.62]

Radius of gyration: 44.18 Å; Cα contacts (8 Å, |Δi|>4): 13; chains: 1; bounding box: 58×47×124 Å

Sequence (108 aa):
MPIRIFSVQFIALESRQAAQNSIAQAQINDNAEPPQSSSWPNRPLLFLLSLIAGFGVGIAVIVTQDMLVTGMRSIDEVESELGVPLIAAIPNIRQDHPADIVVDKPTS

Secondary structure (DSSP, 8-state):
---SHHHHHHHHHHHHHHHHT-S------SPPPPPSS-SS--HHHHHHHHHHHHHHHHHHHHHHHHHH--S--SHHHHHHHH-S----------SS-HHHHHHH-S--